Protein AF-A0A4Y8CBY4-F1 (afdb_monomer_lite)

Radius of gyration: 16.29 Å; chains: 1; bounding box: 36×17×50 Å

Foldseek 3Di:
DLVVLLVVLVVLLVVLVVLLVVLVVCVVVVVVVSNVVSVVSNVVSVVVNVVSVVVSVVVLVVVCVVDPPHSPVVDDPVSVVSVVVSVVSVVVSVVSD

Secondary structure (DSSP, 8-state):
-HHHHHHHHHHHHHHHHHHHHHHHHHHHTT-GGGHHHHHHHHHHHHHHHHHHHHHHHHHHHHHHHH-SS-HHHHS-HHHHHHHHHHHHHHHHHHHH-

pLDDT: mean 72.45, std 8.13, range [43.16, 83.88]

Sequence (97 aa):
MLKQRLDEVNAILAKLIALTEEDIENIKVAKHESVTPSVEEKNKLIAKFITAKKQLDVALVELNNSSTKGLSELLDDEDKQKLDLLKKNLQNLHSKN

Structure (mmCIF, N/CA/C/O backbone):
data_AF-A0A4Y8CBY4-F1
#
_entry.id   AF-A0A4Y8CBY4-F1
#
loop_
_atom_site.group_PDB
_atom_site.id
_atom_site.type_symbol
_atom_site.label_atom_id
_atom_site.label_alt_id
_atom_site.label_comp_id
_atom_site.label_asym_id
_atom_site.label_entity_id
_atom_site.label_seq_id
_atom_site.pdbx_PDB_ins_code
_atom_site.Cartn_x
_atom_site.Cartn_y
_atom_site.Cartn_z
_atom_site.occupancy
_atom_site.B_iso_or_equiv
_atom_site.auth_seq_id
_atom_site.auth_comp_id
_atom_site.auth_asym_id
_atom_site.auth_atom_id
_atom_site.pdbx_PDB_model_num
ATOM 1 N N . MET A 1 1 ? 12.015 -7.990 -10.795 1.00 59.56 1 MET A N 1
ATOM 2 C CA . MET A 1 1 ? 12.270 -6.873 -9.851 1.00 59.56 1 MET A CA 1
ATOM 3 C C . MET A 1 1 ? 11.098 -5.897 -9.763 1.00 59.56 1 MET A C 1
ATOM 5 O O . MET A 1 1 ? 10.728 -5.545 -8.653 1.00 59.56 1 MET A O 1
ATOM 9 N N . LEU A 1 2 ? 10.465 -5.508 -10.879 1.00 65.00 2 LEU A N 1
ATOM 10 C CA . LEU A 1 2 ? 9.274 -4.644 -10.863 1.00 65.00 2 LEU A CA 1
ATOM 11 C C . LEU A 1 2 ? 8.063 -5.301 -10.168 1.00 65.00 2 LEU A C 1
ATOM 13 O O . LEU A 1 2 ? 7.512 -4.723 -9.235 1.00 65.00 2 LEU A O 1
ATOM 17 N N . LYS A 1 3 ? 7.753 -6.559 -10.521 1.00 67.00 3 LYS A N 1
ATOM 18 C CA . LYS A 1 3 ? 6.680 -7.344 -9.883 1.00 67.00 3 LYS A CA 1
ATOM 19 C C . LYS A 1 3 ? 6.793 -7.425 -8.363 1.00 67.00 3 LYS A C 1
ATOM 21 O O . LYS A 1 3 ? 5.788 -7.249 -7.692 1.00 67.00 3 LYS A O 1
ATOM 26 N N . GLN A 1 4 ? 7.993 -7.652 -7.818 1.00 71.88 4 GLN A N 1
ATOM 27 C CA . GLN A 1 4 ? 8.210 -7.680 -6.364 1.00 71.88 4 GLN A CA 1
ATOM 28 C C . GLN A 1 4 ? 7.935 -6.322 -5.723 1.00 71.88 4 GLN A C 1
ATOM 30 O O . GLN A 1 4 ? 7.280 -6.274 -4.691 1.00 71.88 4 GLN A O 1
ATOM 35 N N . ARG A 1 5 ? 8.375 -5.223 -6.351 1.00 72.19 5 ARG A N 1
ATOM 36 C CA . ARG A 1 5 ? 8.071 -3.872 -5.864 1.00 72.19 5 ARG A CA 1
ATOM 37 C C . ARG A 1 5 ? 6.564 -3.633 -5.850 1.00 72.19 5 ARG A 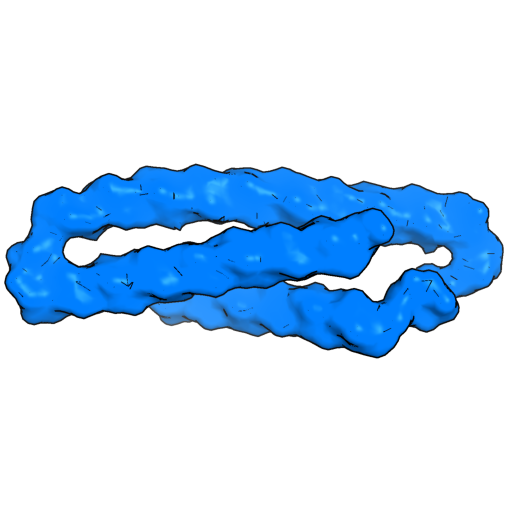C 1
ATOM 39 O O . ARG A 1 5 ? 6.043 -3.194 -4.839 1.00 72.19 5 ARG A O 1
ATOM 46 N N . LEU A 1 6 ? 5.864 -3.966 -6.934 1.00 72.50 6 LEU A N 1
ATOM 47 C CA . LEU A 1 6 ? 4.404 -3.855 -7.037 1.00 72.50 6 LEU A CA 1
ATOM 48 C C . LEU A 1 6 ? 3.658 -4.721 -6.018 1.00 72.50 6 LEU A C 1
ATOM 50 O O . LEU A 1 6 ? 2.637 -4.286 -5.487 1.00 72.50 6 LEU A O 1
ATOM 54 N N . ASP A 1 7 ? 4.161 -5.922 -5.740 1.00 78.50 7 ASP A N 1
ATOM 55 C CA . ASP A 1 7 ? 3.635 -6.792 -4.686 1.00 78.50 7 ASP A CA 1
ATOM 56 C C . ASP A 1 7 ? 3.799 -6.147 -3.310 1.00 78.50 7 ASP A C 1
ATOM 58 O O . ASP A 1 7 ? 2.847 -6.052 -2.541 1.00 78.50 7 ASP A O 1
ATOM 62 N N . GLU A 1 8 ? 4.985 -5.604 -3.041 1.00 81.06 8 GLU A N 1
ATOM 63 C CA . GLU A 1 8 ? 5.305 -4.930 -1.788 1.00 81.06 8 GLU A CA 1
ATOM 64 C C . GLU A 1 8 ? 4.424 -3.692 -1.584 1.00 81.06 8 GLU A C 1
ATOM 66 O O . GLU A 1 8 ? 3.865 -3.490 -0.504 1.00 81.06 8 GLU A O 1
ATOM 71 N N . VAL A 1 9 ? 4.222 -2.891 -2.636 1.00 78.31 9 VAL A N 1
ATOM 72 C CA . VAL A 1 9 ? 3.383 -1.696 -2.545 1.00 78.31 9 VAL A CA 1
ATOM 73 C C . VAL A 1 9 ? 1.901 -2.065 -2.346 1.00 78.31 9 VAL A C 1
ATOM 75 O O . VAL A 1 9 ? 1.214 -1.430 -1.540 1.00 78.31 9 VAL A O 1
ATOM 78 N N . ASN A 1 10 ? 1.407 -3.119 -3.006 1.00 79.06 10 ASN A N 1
ATOM 79 C CA . ASN A 1 10 ? 0.051 -3.626 -2.773 1.00 79.06 10 ASN A CA 1
ATOM 80 C C . ASN A 1 10 ? -0.119 -4.201 -1.362 1.00 79.06 10 ASN A C 1
ATOM 82 O O . ASN A 1 10 ? -1.133 -3.931 -0.720 1.00 79.06 10 ASN A O 1
ATOM 86 N N . ALA A 1 11 ? 0.875 -4.920 -0.840 1.00 83.88 11 ALA A N 1
ATOM 87 C CA . ALA A 1 11 ? 0.854 -5.438 0.525 1.00 83.88 11 ALA A CA 1
ATOM 88 C C . ALA A 1 11 ? 0.817 -4.307 1.568 1.00 83.88 11 ALA A C 1
ATOM 90 O O . ALA A 1 11 ? 0.097 -4.401 2.563 1.00 83.88 11 ALA A O 1
ATOM 91 N N . ILE A 1 12 ? 1.555 -3.215 1.334 1.00 82.31 12 ILE A N 1
ATOM 92 C CA . ILE A 1 12 ? 1.521 -2.024 2.193 1.00 82.31 12 ILE A CA 1
ATOM 93 C C . ILE A 1 12 ? 0.127 -1.384 2.177 1.00 82.31 12 ILE A C 1
ATOM 95 O O . ILE A 1 12 ? -0.404 -1.076 3.243 1.00 82.31 12 ILE A O 1
ATOM 99 N N . LEU A 1 13 ? -0.484 -1.218 1.000 1.00 77.88 13 LEU A N 1
ATOM 100 C CA . LEU A 1 13 ? -1.839 -0.668 0.880 1.00 77.88 13 LEU A CA 1
ATOM 101 C C . LEU A 1 13 ? -2.894 -1.555 1.535 1.00 77.88 13 LEU A C 1
ATOM 103 O O . LEU A 1 13 ? -3.755 -1.034 2.234 1.00 77.88 13 LEU A O 1
ATOM 107 N N . ALA A 1 14 ? -2.811 -2.874 1.358 1.00 81.62 14 ALA A N 1
ATOM 108 C CA . ALA A 1 14 ? -3.720 -3.815 2.002 1.00 81.62 14 ALA A CA 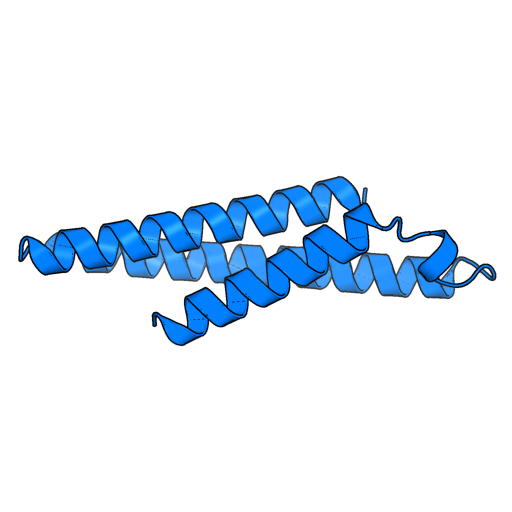1
ATOM 109 C C . ALA A 1 14 ? -3.662 -3.689 3.533 1.00 81.62 14 ALA A C 1
ATOM 111 O O . ALA A 1 14 ? -4.702 -3.621 4.182 1.00 81.62 14 ALA A O 1
ATOM 112 N N . LYS A 1 15 ? -2.457 -3.556 4.109 1.00 83.25 15 LYS A N 1
ATOM 113 C CA . LYS A 1 15 ? -2.292 -3.285 5.548 1.00 83.25 15 LYS A CA 1
ATOM 114 C C . LYS A 1 15 ? -2.890 -1.947 5.967 1.00 83.25 15 LYS A C 1
ATOM 116 O O . LYS A 1 15 ? -3.489 -1.854 7.030 1.00 83.25 15 LYS A O 1
ATOM 121 N N . LEU A 1 16 ? -2.730 -0.917 5.143 1.00 80.31 16 LEU A N 1
ATOM 122 C CA . LEU A 1 16 ? -3.259 0.419 5.410 1.00 80.31 16 LEU A CA 1
ATOM 123 C C . LEU A 1 16 ? -4.790 0.441 5.391 1.00 80.31 16 LEU A C 1
ATOM 125 O O . LEU A 1 16 ? -5.403 1.076 6.246 1.00 80.31 16 LEU A O 1
ATOM 129 N N . ILE A 1 17 ? -5.404 -0.280 4.452 1.00 79.19 17 ILE A N 1
ATOM 130 C CA . ILE A 1 17 ? -6.856 -0.465 4.379 1.00 79.19 17 ILE A CA 1
ATOM 131 C C . ILE A 1 17 ? -7.342 -1.246 5.598 1.00 79.19 17 ILE A C 1
ATOM 133 O O . ILE A 1 17 ? -8.247 -0.765 6.271 1.00 79.19 17 ILE A O 1
ATOM 137 N N . ALA A 1 18 ? -6.690 -2.361 5.941 1.00 82.94 18 ALA A N 1
ATOM 138 C CA . ALA A 1 18 ? -7.030 -3.151 7.123 1.00 82.94 18 ALA A CA 1
ATOM 139 C C . ALA A 1 18 ? -6.964 -2.311 8.409 1.00 82.94 18 ALA A C 1
ATOM 141 O O . ALA A 1 18 ? -7.925 -2.286 9.166 1.00 82.94 18 ALA A O 1
ATOM 142 N N . LEU A 1 19 ? -5.895 -1.527 8.601 1.00 79.69 19 LEU A N 1
ATOM 143 C CA . LEU A 1 19 ? -5.788 -0.576 9.715 1.00 79.69 19 LEU A CA 1
ATOM 144 C C . LEU A 1 19 ? -6.872 0.501 9.673 1.00 79.69 19 LEU A C 1
ATOM 146 O O . LEU A 1 19 ? -7.311 0.969 10.714 1.00 79.69 19 LEU A O 1
ATOM 150 N N . THR A 1 20 ? -7.298 0.935 8.485 1.00 76.69 20 THR A N 1
ATOM 151 C CA . THR A 1 20 ? -8.379 1.921 8.344 1.00 76.69 20 THR A CA 1
ATOM 152 C C . THR A 1 20 ? -9.730 1.338 8.719 1.00 76.69 20 THR A C 1
ATOM 154 O O . THR A 1 20 ? -10.498 2.004 9.404 1.00 76.69 20 THR A O 1
ATOM 157 N N . GLU A 1 21 ? -10.017 0.109 8.306 1.00 78.56 21 GLU A N 1
ATOM 158 C CA . GLU A 1 21 ? -11.230 -0.602 8.704 1.00 78.56 21 GLU A CA 1
ATOM 159 C C . GLU A 1 21 ? -11.232 -0.921 10.199 1.00 78.56 21 GLU A C 1
ATOM 161 O O . GLU A 1 21 ? -12.238 -0.683 10.861 1.00 78.56 21 GLU A O 1
ATOM 166 N N . GLU A 1 22 ? -10.097 -1.353 10.747 1.00 79.12 22 GLU A N 1
ATOM 167 C CA . GLU A 1 22 ? -9.943 -1.615 12.178 1.00 79.12 22 GLU A CA 1
ATOM 168 C C . GLU A 1 22 ? -10.091 -0.329 13.008 1.00 79.12 22 GLU A C 1
ATOM 170 O O . GLU A 1 22 ? -10.724 -0.340 14.061 1.00 79.12 22 GLU A O 1
ATOM 175 N N . ASP A 1 23 ? -9.594 0.811 12.514 1.00 74.94 23 ASP A N 1
ATOM 176 C CA . ASP A 1 23 ? -9.869 2.134 13.091 1.00 74.94 23 ASP A CA 1
ATOM 177 C C . ASP A 1 23 ? -11.367 2.446 13.109 1.00 74.94 23 ASP A C 1
ATOM 179 O O . ASP A 1 23 ? -11.910 2.823 14.144 1.00 74.94 23 ASP A O 1
ATOM 183 N N . ILE A 1 24 ? -12.055 2.273 11.974 1.00 78.38 24 ILE A N 1
ATOM 184 C CA . ILE A 1 24 ? -13.498 2.529 11.862 1.00 78.38 24 ILE A CA 1
ATOM 185 C C . ILE A 1 24 ? -14.273 1.645 12.845 1.00 78.38 24 ILE A C 1
ATOM 187 O O . ILE A 1 24 ? -15.232 2.104 13.471 1.00 78.38 24 ILE A O 1
ATOM 191 N N . GLU A 1 25 ? -13.862 0.389 13.000 1.00 79.25 25 GLU A N 1
ATOM 192 C CA . GLU A 1 25 ? -14.480 -0.552 13.925 1.00 79.25 25 GLU A CA 1
ATOM 193 C C . GLU A 1 25 ? -14.208 -0.174 15.387 1.00 79.25 25 GLU A C 1
ATOM 195 O O . GLU A 1 25 ? -15.147 -0.111 16.181 1.00 79.25 25 GLU A O 1
ATOM 200 N N . ASN A 1 26 ? -12.969 0.201 15.726 1.00 76.25 26 ASN A N 1
ATOM 201 C CA . ASN A 1 26 ? -12.596 0.713 17.048 1.00 76.25 26 ASN A CA 1
ATOM 202 C C . ASN A 1 26 ? -13.339 2.009 17.407 1.00 76.25 26 ASN A C 1
ATOM 204 O O . ASN A 1 26 ? -13.811 2.151 18.536 1.00 76.25 26 ASN A O 1
ATOM 208 N N . ILE A 1 27 ? -13.518 2.929 16.454 1.00 71.88 27 ILE A N 1
ATOM 209 C CA . ILE A 1 27 ? -14.336 4.138 16.630 1.00 71.88 27 ILE A CA 1
ATOM 210 C C . ILE A 1 27 ? -15.798 3.751 16.898 1.00 71.88 27 ILE A C 1
ATOM 212 O O . ILE A 1 27 ? -16.427 4.309 17.796 1.00 71.88 27 ILE A O 1
ATOM 216 N N . LYS A 1 28 ? -16.333 2.752 16.181 1.00 74.69 28 LYS A N 1
ATOM 217 C CA . LYS A 1 28 ? -17.688 2.216 16.405 1.00 74.69 28 LYS A CA 1
ATOM 218 C C . LYS A 1 28 ? -17.882 1.646 17.809 1.00 74.69 28 LYS A C 1
ATOM 220 O O . LYS A 1 28 ? -18.960 1.812 18.373 1.00 74.69 28 LYS A O 1
ATOM 225 N N . VAL A 1 29 ? -16.867 0.989 18.373 1.00 78.94 29 VAL A N 1
ATOM 226 C CA . VAL A 1 29 ? -16.905 0.457 19.748 1.00 78.94 29 VAL A CA 1
ATOM 227 C C . VAL A 1 29 ? -16.418 1.462 20.806 1.00 78.94 29 VAL A C 1
ATOM 229 O O . VAL A 1 29 ? -16.147 1.068 21.937 1.00 78.94 29 VAL A O 1
ATOM 232 N N . ALA A 1 30 ? -16.327 2.757 20.463 1.00 73.50 30 ALA A N 1
ATOM 233 C CA . ALA A 1 30 ? -15.876 3.848 21.337 1.00 73.50 30 ALA A CA 1
ATOM 234 C C . ALA A 1 30 ? -14.475 3.632 21.950 1.00 73.50 30 ALA A C 1
ATOM 236 O O . ALA A 1 30 ? -14.141 4.168 23.008 1.00 73.50 30 ALA A O 1
ATOM 237 N N . LYS A 1 31 ? -13.625 2.860 21.269 1.00 67.19 31 LYS A N 1
ATOM 238 C CA . LYS A 1 31 ? -12.279 2.485 21.707 1.00 67.19 31 LYS A CA 1
ATOM 239 C C . LYS A 1 31 ? -11.250 3.475 21.158 1.00 67.19 31 LYS A C 1
ATOM 241 O O . LYS A 1 31 ? -10.382 3.142 20.355 1.00 67.19 31 LYS A O 1
ATOM 246 N N . HIS A 1 32 ? -11.376 4.729 21.591 1.00 61.88 32 HIS A N 1
ATOM 247 C CA . HIS A 1 32 ? -10.556 5.847 21.107 1.00 61.88 32 HIS A CA 1
ATOM 248 C C . HIS A 1 32 ? -9.062 5.734 21.458 1.00 61.88 32 HIS A C 1
ATOM 250 O O . HIS A 1 32 ? -8.239 6.342 20.780 1.00 61.88 32 HIS A O 1
ATOM 256 N N . GLU A 1 33 ? -8.687 4.931 22.458 1.00 63.50 33 GLU A N 1
ATOM 257 C CA . GLU A 1 33 ? -7.279 4.706 22.829 1.00 63.50 33 GLU A CA 1
ATOM 258 C C . GLU A 1 33 ? -6.476 3.954 21.752 1.00 63.50 33 GLU A C 1
ATOM 260 O O . GLU A 1 33 ? -5.256 4.091 21.686 1.00 63.50 33 GLU A O 1
ATOM 265 N N . SER A 1 34 ? -7.138 3.186 20.879 1.00 63.78 34 SER A N 1
ATOM 266 C CA . SER A 1 34 ? -6.478 2.395 19.827 1.00 63.78 34 SER A CA 1
ATOM 267 C C . SER A 1 34 ? -6.312 3.145 18.500 1.00 63.78 34 SER A C 1
ATOM 269 O O . SER A 1 34 ? -5.557 2.704 17.638 1.00 63.78 34 SER A O 1
ATOM 271 N N . VAL A 1 35 ? -6.960 4.302 18.347 1.00 64.12 35 VAL A N 1
ATOM 272 C CA . VAL A 1 35 ? -6.902 5.129 17.128 1.00 64.12 35 VAL A CA 1
ATOM 273 C C . VAL A 1 35 ? -5.521 5.776 16.973 1.00 64.12 35 VAL A C 1
ATOM 275 O O . VAL A 1 35 ? -4.939 5.788 15.892 1.00 64.12 35 VAL A O 1
ATOM 278 N N . THR A 1 36 ? -4.943 6.271 18.068 1.00 65.94 36 THR A N 1
ATOM 279 C CA . THR A 1 36 ? -3.645 6.966 18.077 1.00 65.94 36 THR A CA 1
ATOM 280 C C . THR A 1 36 ? -2.482 6.111 17.541 1.00 65.94 36 THR A C 1
ATOM 282 O O . THR A 1 36 ? -1.803 6.571 16.618 1.00 65.94 36 THR A O 1
ATOM 285 N N . PRO A 1 37 ? -2.249 4.870 18.026 1.00 70.38 37 PRO A N 1
ATOM 286 C CA . PRO A 1 37 ? -1.207 4.009 17.462 1.00 70.38 37 PRO A CA 1
ATOM 287 C C . PRO A 1 37 ? -1.500 3.600 16.011 1.00 70.38 37 PRO A C 1
ATOM 289 O O . PRO A 1 37 ? -0.571 3.541 15.204 1.00 70.38 37 PRO A O 1
ATOM 292 N N . SER A 1 38 ? -2.770 3.407 15.632 1.00 70.56 38 SER A N 1
ATOM 293 C CA . SER A 1 38 ? -3.138 3.126 14.236 1.00 70.56 38 SER A CA 1
ATOM 294 C C . SER A 1 38 ? -2.787 4.268 13.285 1.00 70.56 38 SER A C 1
ATOM 296 O O . SER A 1 38 ? -2.353 4.019 12.160 1.00 70.56 38 SER A O 1
ATOM 298 N N . VAL A 1 39 ? -2.920 5.526 13.715 1.00 72.56 39 VAL A N 1
ATOM 299 C CA . VAL A 1 39 ? -2.540 6.694 12.902 1.00 72.56 39 VAL A CA 1
ATOM 300 C C . VAL A 1 39 ? -1.024 6.765 12.694 1.00 72.56 39 VAL A C 1
ATOM 302 O O . VAL A 1 39 ? -0.576 7.015 11.571 1.00 72.56 39 VAL A O 1
ATOM 305 N N . GLU A 1 40 ? -0.220 6.499 13.728 1.00 78.69 40 GLU A N 1
ATOM 306 C CA . GLU A 1 40 ? 1.241 6.400 13.585 1.00 78.69 40 GLU A CA 1
ATOM 307 C C . GLU A 1 40 ? 1.641 5.279 12.620 1.00 78.69 40 GLU A C 1
ATOM 309 O O . GLU A 1 40 ? 2.466 5.480 11.720 1.00 78.69 40 GLU A O 1
ATOM 314 N N . GLU A 1 41 ? 1.019 4.109 12.759 1.00 79.38 41 GLU A N 1
ATOM 315 C CA . GLU A 1 41 ? 1.305 2.945 11.926 1.00 79.38 41 GLU A CA 1
ATOM 316 C C . GLU A 1 41 ? 0.896 3.184 10.464 1.00 79.38 41 GLU A C 1
ATOM 318 O O . GLU A 1 41 ? 1.660 2.879 9.539 1.00 79.38 41 GLU A O 1
ATOM 323 N N . LYS A 1 42 ? -0.253 3.840 10.243 1.00 78.44 42 LYS A N 1
ATOM 324 C CA . LYS A 1 42 ? -0.688 4.330 8.928 1.00 78.44 42 LYS A CA 1
ATOM 325 C C . LYS A 1 42 ? 0.330 5.281 8.328 1.00 78.44 42 LYS A C 1
ATOM 327 O O . LYS A 1 42 ? 0.757 5.049 7.202 1.00 78.44 42 LYS A O 1
ATOM 332 N N . ASN A 1 43 ? 0.768 6.309 9.052 1.00 78.19 43 ASN A N 1
ATOM 333 C CA . ASN A 1 43 ? 1.751 7.264 8.532 1.00 78.19 43 ASN A CA 1
ATOM 334 C C . ASN A 1 43 ? 3.071 6.580 8.152 1.00 78.19 43 ASN A C 1
ATOM 336 O O . ASN A 1 43 ? 3.669 6.884 7.117 1.00 78.19 43 ASN A O 1
ATOM 340 N N . LYS A 1 44 ? 3.503 5.592 8.940 1.00 82.81 44 LYS A N 1
ATOM 341 C CA . LYS A 1 44 ? 4.697 4.790 8.652 1.00 82.81 44 LYS A CA 1
ATOM 342 C C . LYS A 1 44 ? 4.521 3.923 7.404 1.00 82.81 44 LYS A C 1
ATOM 344 O O . LYS A 1 44 ? 5.443 3.821 6.591 1.00 82.81 44 LYS A O 1
ATOM 349 N N . LEU A 1 45 ? 3.344 3.323 7.221 1.00 81.50 45 LEU A N 1
ATOM 350 C CA . LEU A 1 45 ? 2.990 2.590 6.005 1.00 81.50 45 LEU A CA 1
ATOM 351 C C . LEU A 1 45 ? 2.893 3.523 4.793 1.00 81.50 45 LEU A C 1
ATOM 353 O O . LEU A 1 45 ? 3.408 3.160 3.742 1.00 81.50 45 LEU A O 1
ATOM 357 N N . ILE A 1 46 ? 2.346 4.736 4.933 1.00 79.06 46 ILE A N 1
ATOM 358 C CA . ILE A 1 46 ? 2.319 5.755 3.870 1.00 79.06 46 ILE A CA 1
ATOM 359 C C . ILE A 1 46 ? 3.751 6.136 3.473 1.00 79.06 46 ILE A C 1
ATOM 361 O O . ILE A 1 46 ? 4.077 6.174 2.289 1.00 79.06 46 ILE A O 1
ATOM 365 N N . ALA A 1 47 ? 4.649 6.353 4.434 1.00 80.81 47 ALA A N 1
ATOM 366 C CA . ALA A 1 47 ? 6.049 6.664 4.143 1.00 80.81 47 ALA A CA 1
ATOM 367 C C . ALA A 1 47 ? 6.771 5.507 3.421 1.00 80.81 47 ALA A C 1
ATOM 369 O O . ALA A 1 47 ? 7.503 5.730 2.446 1.00 80.81 47 ALA A O 1
ATOM 370 N N . LYS A 1 48 ? 6.527 4.256 3.845 1.00 81.19 48 LYS A N 1
ATOM 371 C CA . LYS A 1 48 ? 7.033 3.059 3.147 1.00 81.19 48 LYS A CA 1
ATOM 372 C C . LYS A 1 48 ? 6.457 2.945 1.740 1.00 81.19 48 LYS A C 1
ATOM 374 O O . LYS A 1 48 ? 7.204 2.698 0.799 1.00 81.19 48 LYS A O 1
ATOM 379 N N . PHE A 1 49 ? 5.161 3.193 1.593 1.00 80.06 49 PHE A N 1
ATOM 380 C CA . PHE A 1 49 ? 4.463 3.212 0.317 1.00 80.06 49 PHE A CA 1
ATOM 381 C C . PHE A 1 49 ? 5.078 4.240 -0.637 1.00 80.06 49 PHE A C 1
ATOM 383 O O . PHE A 1 49 ? 5.400 3.900 -1.771 1.00 80.06 49 PHE A O 1
ATOM 390 N N . ILE A 1 50 ? 5.290 5.480 -0.183 1.00 77.75 50 ILE A N 1
ATOM 391 C CA . ILE A 1 50 ? 5.876 6.547 -1.004 1.00 77.75 50 ILE A CA 1
ATOM 392 C C . ILE A 1 50 ? 7.279 6.154 -1.453 1.00 77.75 50 ILE A C 1
ATOM 394 O O . ILE A 1 50 ? 7.610 6.320 -2.624 1.00 77.75 50 ILE A O 1
ATOM 398 N N . THR A 1 51 ? 8.086 5.590 -0.554 1.00 81.88 51 THR A N 1
ATOM 399 C CA . THR A 1 51 ? 9.423 5.082 -0.891 1.00 81.88 51 THR A CA 1
ATOM 400 C C . THR A 1 51 ? 9.353 3.990 -1.956 1.00 81.88 51 THR A C 1
ATOM 402 O O . THR A 1 51 ? 10.035 4.083 -2.977 1.00 81.88 51 THR A O 1
ATOM 405 N N . ALA A 1 52 ? 8.492 2.992 -1.757 1.00 79.69 52 ALA A N 1
ATOM 406 C CA . ALA A 1 52 ? 8.339 1.867 -2.669 1.00 79.69 52 ALA A CA 1
ATOM 407 C C . ALA A 1 52 ? 7.804 2.312 -4.042 1.00 79.69 52 ALA A C 1
ATOM 409 O O . ALA A 1 52 ? 8.340 1.905 -5.073 1.00 79.69 52 ALA A O 1
ATOM 410 N N . LYS A 1 53 ? 6.829 3.234 -4.068 1.00 78.06 53 LYS A N 1
ATOM 411 C CA . LYS A 1 53 ? 6.334 3.887 -5.287 1.00 78.06 53 LYS A CA 1
ATOM 412 C C . LYS A 1 53 ? 7.452 4.646 -5.989 1.00 78.06 53 LYS A C 1
ATOM 414 O O . LYS A 1 53 ? 7.622 4.502 -7.189 1.00 78.06 53 LYS A O 1
ATOM 419 N N . LYS A 1 54 ? 8.232 5.443 -5.259 1.00 80.25 54 LYS A N 1
ATOM 420 C CA . LYS A 1 54 ? 9.314 6.243 -5.842 1.00 80.25 54 LYS A CA 1
ATOM 421 C C . LYS A 1 54 ? 10.391 5.350 -6.451 1.00 80.25 54 LYS A C 1
ATOM 423 O O . LYS A 1 54 ? 10.873 5.643 -7.535 1.00 80.25 54 LYS A O 1
ATOM 428 N N . GLN A 1 55 ? 10.723 4.234 -5.805 1.00 79.81 55 GLN A N 1
ATOM 429 C CA . GLN A 1 55 ? 11.638 3.251 -6.379 1.00 79.81 55 GLN A CA 1
ATOM 430 C C . GLN A 1 55 ? 11.040 2.506 -7.582 1.00 79.81 55 GLN A C 1
ATOM 432 O O . GLN A 1 55 ? 11.783 2.138 -8.487 1.00 79.81 55 GLN A O 1
ATOM 437 N N . LEU A 1 56 ? 9.724 2.277 -7.604 1.00 76.00 56 LEU A N 1
ATOM 438 C CA . LEU A 1 56 ? 9.021 1.728 -8.763 1.00 76.00 56 LEU A CA 1
ATOM 439 C C . LEU A 1 56 ? 9.060 2.704 -9.948 1.00 76.00 56 LEU A C 1
ATOM 441 O O . LEU A 1 56 ? 9.398 2.292 -11.050 1.00 76.00 56 LEU A O 1
ATOM 445 N N . ASP A 1 57 ? 8.779 3.987 -9.709 1.00 75.94 57 ASP A N 1
ATOM 446 C CA . ASP A 1 57 ? 8.889 5.075 -10.690 1.00 75.94 57 ASP A CA 1
ATOM 447 C C . ASP A 1 57 ? 10.321 5.194 -11.233 1.00 75.94 57 ASP A C 1
ATOM 449 O O . ASP A 1 57 ? 10.516 5.258 -12.440 1.00 75.94 57 ASP A O 1
ATOM 453 N N . VAL A 1 58 ? 11.336 5.165 -10.362 1.00 81.31 58 VAL A N 1
ATOM 454 C CA . VAL A 1 58 ? 12.747 5.196 -10.784 1.00 81.31 58 VAL A CA 1
ATOM 455 C C . VAL A 1 58 ? 13.085 3.972 -11.628 1.00 81.31 58 VAL A C 1
ATOM 457 O O . VAL A 1 58 ? 13.631 4.132 -12.713 1.00 81.31 58 VAL A O 1
ATOM 460 N N . ALA A 1 59 ? 12.688 2.772 -11.193 1.00 76.12 59 ALA A N 1
ATOM 461 C CA . ALA A 1 59 ? 12.892 1.557 -11.972 1.00 76.12 59 ALA A CA 1
ATOM 462 C C . ALA A 1 59 ? 12.193 1.637 -13.338 1.00 76.12 59 ALA A C 1
ATOM 464 O O . ALA A 1 59 ? 12.774 1.222 -14.329 1.00 76.12 59 ALA A O 1
ATOM 465 N N . LEU A 1 60 ? 10.987 2.207 -13.413 1.00 72.06 60 LEU A N 1
ATOM 466 C CA . LEU A 1 60 ? 10.272 2.449 -14.670 1.00 72.06 60 LEU A CA 1
ATOM 467 C C . LEU A 1 60 ? 11.013 3.429 -15.579 1.00 72.06 60 LEU A C 1
ATOM 469 O O . LEU A 1 60 ? 11.158 3.169 -16.770 1.00 72.06 60 LEU A O 1
ATOM 473 N N . VAL A 1 61 ? 11.503 4.539 -15.029 1.00 77.38 61 VAL A N 1
ATOM 474 C CA . VAL A 1 61 ? 12.243 5.564 -15.775 1.00 77.38 61 VAL A CA 1
ATOM 475 C C . VAL A 1 61 ? 13.595 5.037 -16.259 1.00 77.38 61 VAL A C 1
ATOM 477 O O . VAL A 1 61 ? 13.962 5.286 -17.406 1.00 77.38 61 VAL A O 1
ATOM 480 N N . GLU A 1 62 ? 14.328 4.295 -15.429 1.00 77.69 62 GLU A N 1
ATOM 481 C CA . GLU A 1 62 ? 15.593 3.651 -15.809 1.00 77.69 62 GLU A CA 1
ATOM 482 C C . GLU A 1 62 ? 15.382 2.624 -16.916 1.00 77.69 62 GLU A C 1
ATOM 484 O O . GLU A 1 62 ? 16.153 2.561 -17.870 1.00 77.69 62 GLU A O 1
ATOM 489 N N . LEU A 1 63 ? 14.312 1.846 -16.818 1.00 72.00 63 LEU A N 1
ATOM 490 C CA . LEU A 1 63 ? 13.979 0.777 -17.750 1.00 72.00 63 LEU A CA 1
ATOM 491 C C . LEU A 1 63 ? 13.465 1.338 -19.086 1.00 72.00 63 LEU A C 1
ATOM 493 O O . LEU A 1 63 ? 13.830 0.818 -20.138 1.00 72.00 63 LEU A O 1
ATOM 497 N N . ASN A 1 64 ? 12.757 2.473 -19.052 1.00 69.38 64 ASN A N 1
ATOM 498 C CA . ASN A 1 64 ? 12.414 3.273 -20.231 1.00 69.38 64 ASN A CA 1
ATOM 499 C C . ASN A 1 64 ? 13.639 3.925 -20.898 1.00 69.38 64 ASN A C 1
ATOM 501 O O . ASN A 1 64 ? 13.666 4.063 -22.113 1.00 69.38 64 ASN A O 1
ATOM 505 N N . ASN A 1 65 ? 14.642 4.348 -20.120 1.00 71.62 65 ASN A N 1
ATOM 506 C CA . ASN A 1 65 ? 15.871 4.940 -20.663 1.00 71.62 65 ASN A CA 1
ATOM 507 C C . ASN A 1 65 ? 16.860 3.886 -21.181 1.00 71.62 65 ASN A C 1
ATOM 509 O O . ASN A 1 65 ? 17.600 4.152 -22.122 1.00 71.62 65 ASN A O 1
ATOM 513 N N . SER A 1 66 ? 16.888 2.700 -20.569 1.00 66.75 66 SER A N 1
ATOM 514 C CA . SER A 1 66 ? 17.847 1.637 -20.897 1.00 66.75 66 SER A CA 1
ATOM 515 C C . SER A 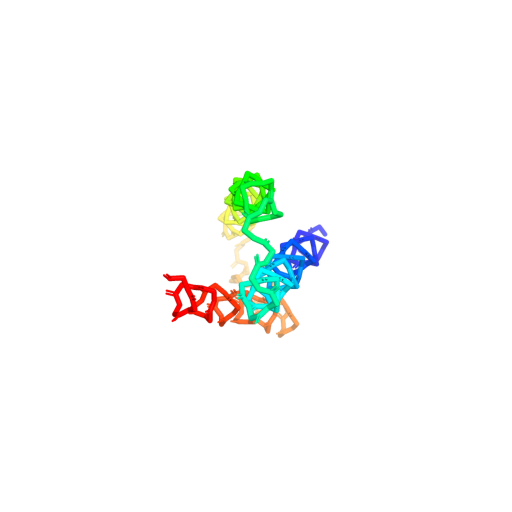1 66 ? 17.402 0.759 -22.067 1.00 66.75 66 SER A C 1
ATOM 517 O O . SER A 1 66 ? 18.231 0.070 -22.655 1.00 66.75 66 SER A O 1
ATOM 519 N N . SER A 1 67 ? 16.110 0.760 -22.412 1.00 53.31 67 SER A N 1
ATOM 520 C CA . SER A 1 67 ? 15.562 -0.063 -23.494 1.00 53.31 67 SER A CA 1
ATOM 521 C C . SER A 1 67 ? 15.007 0.803 -24.622 1.00 53.31 67 SER A C 1
ATOM 523 O O . SER A 1 67 ? 14.104 1.605 -24.423 1.00 53.31 67 SER A O 1
ATOM 525 N N . THR A 1 68 ? 15.498 0.588 -25.845 1.00 56.59 68 THR A N 1
ATOM 526 C CA . THR A 1 68 ? 14.918 1.129 -27.091 1.00 56.59 68 THR A CA 1
ATOM 527 C C . THR A 1 68 ? 13.581 0.479 -27.464 1.00 56.59 68 THR A C 1
ATOM 529 O O . THR A 1 68 ? 12.872 0.985 -28.333 1.00 56.59 68 THR A O 1
ATOM 532 N N . LYS A 1 69 ? 13.216 -0.630 -26.806 1.00 56.47 69 LYS A N 1
ATOM 533 C CA . LYS A 1 69 ? 11.879 -1.228 -26.850 1.00 56.47 69 LYS A CA 1
ATOM 534 C C . LYS A 1 69 ? 10.994 -0.543 -25.813 1.00 56.47 69 LYS A C 1
ATOM 536 O O . LYS A 1 69 ? 11.347 -0.496 -24.638 1.00 56.47 69 LYS A O 1
ATOM 541 N N . GLY A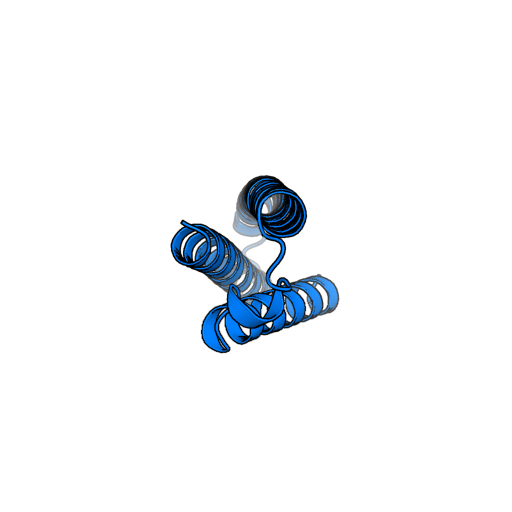 1 70 ? 9.880 0.029 -26.267 1.00 54.03 70 GLY A N 1
ATOM 542 C CA . GLY A 1 70 ? 9.027 0.888 -25.450 1.00 54.03 70 GLY A CA 1
ATOM 543 C C . GLY A 1 70 ? 8.555 0.211 -24.165 1.00 54.03 70 GLY A C 1
ATOM 544 O O . GLY A 1 70 ? 8.294 -0.986 -24.139 1.00 54.03 70 GLY A O 1
ATOM 545 N N . LEU A 1 71 ? 8.381 1.007 -23.111 1.00 55.81 71 LEU A N 1
ATOM 546 C CA . LEU A 1 71 ? 7.986 0.583 -21.763 1.00 55.81 71 LEU A CA 1
ATOM 547 C C . LEU A 1 71 ? 6.802 -0.407 -21.708 1.00 55.81 71 LEU A C 1
ATOM 549 O O . LEU A 1 71 ? 6.721 -1.201 -20.780 1.00 55.81 71 LEU A O 1
ATOM 553 N N . SER A 1 72 ? 5.897 -0.388 -22.697 1.00 55.81 72 SER A N 1
ATOM 554 C CA . SER A 1 72 ? 4.776 -1.341 -22.809 1.00 55.81 72 SER A CA 1
ATOM 555 C C . SER A 1 72 ? 5.155 -2.756 -23.261 1.00 55.81 72 SER A C 1
ATOM 557 O O . SER A 1 72 ? 4.339 -3.643 -23.073 1.00 55.81 72 SER A O 1
ATOM 559 N N . GLU A 1 73 ? 6.336 -2.988 -23.841 1.00 59.50 73 GLU A N 1
ATOM 560 C CA . GLU A 1 73 ? 6.845 -4.350 -24.095 1.00 59.50 73 GLU A CA 1
ATOM 561 C C . GLU A 1 73 ? 7.522 -4.960 -22.857 1.00 59.50 73 GLU A C 1
ATOM 563 O O . GLU A 1 73 ? 7.782 -6.158 -22.823 1.00 59.50 73 GLU A O 1
ATOM 568 N N . LEU A 1 74 ? 7.840 -4.136 -21.855 1.00 62.19 74 LEU A N 1
ATOM 569 C CA . LEU A 1 74 ? 8.591 -4.536 -20.661 1.00 62.19 74 LEU A CA 1
ATOM 570 C C . LEU A 1 74 ? 7.732 -4.522 -19.387 1.00 62.19 74 LEU A C 1
ATOM 572 O O . LEU A 1 74 ? 8.058 -5.191 -18.409 1.00 62.19 74 LEU A O 1
ATOM 576 N N . LEU A 1 75 ? 6.638 -3.761 -19.411 1.0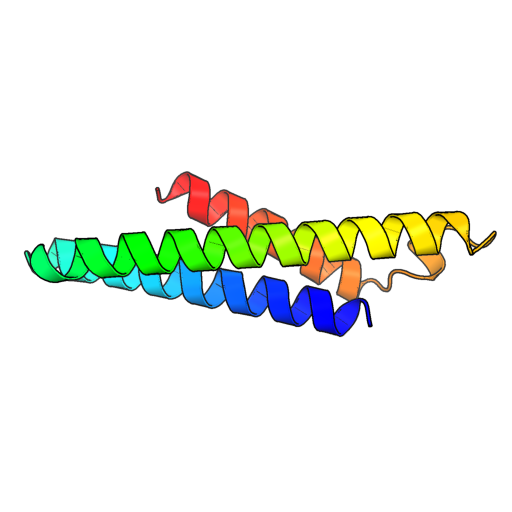0 63.34 75 LEU A N 1
ATOM 577 C CA . LEU A 1 75 ? 5.514 -3.874 -18.492 1.00 63.34 75 LEU A CA 1
ATOM 578 C C . LEU A 1 75 ? 4.520 -4.892 -19.042 1.00 63.34 75 LEU A C 1
ATOM 580 O O . LEU A 1 75 ? 3.808 -4.591 -20.001 1.00 63.34 75 LEU A O 1
ATOM 584 N N . ASP A 1 76 ? 4.417 -6.044 -18.390 1.00 68.25 76 ASP A N 1
ATOM 585 C CA . ASP A 1 76 ? 3.315 -6.965 -18.640 1.00 68.25 76 ASP A CA 1
ATOM 586 C C . ASP A 1 76 ? 1.979 -6.359 -18.171 1.00 68.25 76 ASP A C 1
ATOM 588 O O . ASP A 1 76 ? 1.927 -5.473 -17.307 1.00 68.25 76 ASP A O 1
ATOM 592 N N . ASP A 1 77 ? 0.869 -6.881 -18.699 1.00 69.69 77 ASP A N 1
ATOM 593 C CA . ASP A 1 77 ? -0.490 -6.528 -18.262 1.00 69.69 77 ASP A CA 1
ATOM 594 C C . ASP A 1 77 ? -0.674 -6.660 -16.740 1.00 69.69 77 ASP A C 1
ATOM 596 O O . ASP A 1 77 ? -1.366 -5.851 -16.121 1.00 69.69 77 ASP A O 1
ATOM 600 N N . GLU A 1 78 ? 0.015 -7.615 -16.106 1.00 68.94 78 GLU A N 1
ATOM 601 C CA . GLU A 1 78 ? 0.030 -7.762 -14.647 1.00 68.94 78 GLU A CA 1
ATOM 602 C C . GLU A 1 78 ? 0.626 -6.551 -13.920 1.00 68.94 78 GLU A C 1
ATOM 604 O O . GLU A 1 78 ? 0.110 -6.139 -12.878 1.00 68.94 78 GLU A O 1
ATOM 609 N N . ASP A 1 79 ? 1.709 -5.969 -14.439 1.00 71.44 79 ASP A N 1
ATOM 610 C CA . ASP A 1 79 ? 2.341 -4.817 -13.801 1.00 71.44 79 ASP A CA 1
ATOM 611 C C . ASP A 1 79 ? 1.442 -3.583 -13.926 1.00 71.44 79 ASP A C 1
ATOM 613 O O . ASP A 1 79 ? 1.259 -2.859 -12.945 1.00 71.44 79 ASP A O 1
ATOM 617 N N . LYS A 1 80 ? 0.794 -3.395 -15.087 1.00 71.44 80 LYS A N 1
ATOM 618 C CA . LYS A 1 80 ? -0.237 -2.360 -15.280 1.00 71.44 80 LYS A CA 1
ATOM 619 C C . LYS A 1 80 ? -1.424 -2.564 -14.343 1.00 71.44 80 LYS A C 1
ATOM 621 O O . LYS A 1 80 ? -1.834 -1.609 -13.687 1.00 71.44 80 LYS A O 1
ATOM 626 N N . GLN A 1 81 ? -1.936 -3.790 -14.220 1.00 76.06 81 GLN A N 1
ATOM 627 C CA . GLN A 1 81 ? -3.029 -4.108 -13.300 1.00 76.06 81 GLN A CA 1
ATOM 628 C C . GLN A 1 81 ? -2.667 -3.806 -11.847 1.00 76.06 81 GLN A C 1
ATOM 630 O O . GLN A 1 81 ? -3.457 -3.182 -11.141 1.00 76.06 81 GLN A O 1
ATOM 635 N N . LYS A 1 82 ? -1.474 -4.202 -11.392 1.00 73.12 82 LYS A N 1
ATOM 636 C CA . LYS A 1 82 ? -1.034 -3.930 -10.019 1.00 73.12 82 LYS A CA 1
ATOM 637 C C . LYS A 1 82 ? -0.860 -2.436 -9.758 1.00 73.12 82 LYS A C 1
ATOM 639 O O . LYS A 1 82 ? -1.150 -2.003 -8.646 1.00 73.12 82 LYS A O 1
ATOM 644 N N . LEU A 1 83 ? -0.425 -1.656 -10.751 1.00 69.62 83 LEU A N 1
ATOM 645 C CA . LEU A 1 83 ? -0.281 -0.198 -10.656 1.00 69.62 83 LEU A CA 1
ATOM 646 C C . LEU A 1 83 ? -1.642 0.507 -10.627 1.00 69.62 83 LEU A C 1
ATOM 648 O O . LEU A 1 83 ? -1.836 1.464 -9.877 1.00 69.62 83 LEU A O 1
ATOM 652 N N . ASP A 1 84 ? -2.596 0.017 -11.414 1.00 76.31 84 ASP A N 1
ATOM 653 C CA . ASP A 1 84 ? -3.964 0.528 -11.420 1.00 76.31 84 ASP A CA 1
ATOM 654 C C . ASP A 1 84 ? -4.672 0.205 -10.096 1.00 76.31 84 ASP A C 1
ATOM 656 O O . ASP A 1 84 ? -5.249 1.092 -9.465 1.00 76.31 84 ASP A O 1
ATOM 660 N N . LEU A 1 85 ? -4.510 -1.027 -9.593 1.00 75.44 85 LEU A N 1
ATOM 661 C CA . LEU A 1 85 ? -4.986 -1.457 -8.276 1.00 75.44 85 LEU A CA 1
ATOM 662 C C . LEU A 1 85 ? -4.391 -0.593 -7.160 1.00 75.44 85 LEU A C 1
ATOM 664 O O . LEU A 1 85 ? -5.112 -0.156 -6.263 1.00 75.44 85 LEU A O 1
ATOM 668 N N . LEU A 1 86 ? -3.099 -0.275 -7.261 1.00 71.75 86 LEU A N 1
ATOM 669 C CA . LEU A 1 86 ? -2.406 0.636 -6.358 1.00 71.75 86 LEU A CA 1
ATOM 670 C C . LEU A 1 86 ? -3.086 2.002 -6.292 1.00 71.75 86 LEU A C 1
ATOM 672 O O . LEU A 1 86 ? -3.373 2.527 -5.217 1.00 71.75 86 LEU A O 1
ATOM 676 N N . LYS A 1 87 ? -3.338 2.579 -7.469 1.00 72.75 87 LYS A N 1
ATOM 677 C CA . LYS A 1 87 ? -3.944 3.897 -7.629 1.00 72.75 87 LYS A CA 1
ATOM 678 C C . LYS A 1 87 ? -5.374 3.903 -7.091 1.00 72.75 87 LYS A C 1
ATOM 680 O O . LYS A 1 87 ? -5.766 4.851 -6.414 1.00 72.75 87 LYS A O 1
ATOM 685 N N . LYS A 1 88 ? -6.120 2.822 -7.330 1.00 76.25 88 LYS A N 1
ATOM 686 C CA . LYS A 1 88 ? -7.474 2.606 -6.809 1.00 76.25 88 LYS A CA 1
ATOM 687 C C . LYS A 1 88 ? -7.493 2.506 -5.286 1.00 76.25 88 LYS A C 1
ATOM 689 O O . LYS A 1 88 ? -8.292 3.177 -4.643 1.00 76.25 88 LYS A O 1
ATOM 694 N N . ASN A 1 89 ? -6.590 1.719 -4.706 1.00 70.75 89 ASN A N 1
ATOM 695 C CA . ASN A 1 89 ? -6.466 1.557 -3.259 1.00 70.75 89 ASN A CA 1
ATOM 696 C C . ASN A 1 89 ? -6.046 2.866 -2.576 1.00 70.75 89 ASN A C 1
ATOM 698 O O . ASN A 1 89 ? -6.604 3.212 -1.541 1.00 70.75 89 ASN A O 1
ATOM 702 N N . LEU A 1 90 ? -5.141 3.640 -3.184 1.00 69.62 90 LEU A N 1
ATOM 703 C CA . LEU A 1 90 ? -4.800 4.994 -2.732 1.00 69.62 90 LEU A CA 1
ATOM 704 C C . LEU A 1 90 ? -6.005 5.937 -2.749 1.00 69.62 90 LEU A C 1
ATOM 706 O O . LEU A 1 90 ? -6.247 6.638 -1.773 1.00 69.62 90 LEU A O 1
ATOM 710 N N . GLN A 1 91 ? -6.750 5.967 -3.856 1.00 71.38 91 GLN A N 1
ATOM 711 C CA . GLN A 1 91 ? -7.959 6.784 -3.979 1.00 71.38 91 GLN A CA 1
ATOM 712 C C . GLN A 1 91 ? -9.016 6.390 -2.947 1.00 71.38 91 GLN A C 1
ATOM 714 O O . GLN A 1 91 ? -9.643 7.263 -2.356 1.00 71.38 91 GLN A O 1
ATOM 719 N N . ASN A 1 92 ? -9.188 5.090 -2.705 1.00 68.50 92 ASN A N 1
ATOM 720 C CA . ASN A 1 92 ? -10.107 4.577 -1.696 1.00 68.50 92 ASN A CA 1
ATOM 721 C C . ASN A 1 92 ? -9.670 5.005 -0.289 1.00 68.50 92 ASN A C 1
ATOM 723 O O . ASN A 1 92 ? -10.474 5.523 0.478 1.00 68.50 92 ASN A O 1
ATOM 727 N N . LEU A 1 93 ? -8.376 4.885 0.016 1.00 66.75 93 LEU A N 1
ATOM 728 C CA . LEU A 1 93 ? -7.825 5.330 1.288 1.00 66.75 93 LEU A CA 1
ATOM 729 C C . LEU A 1 93 ? 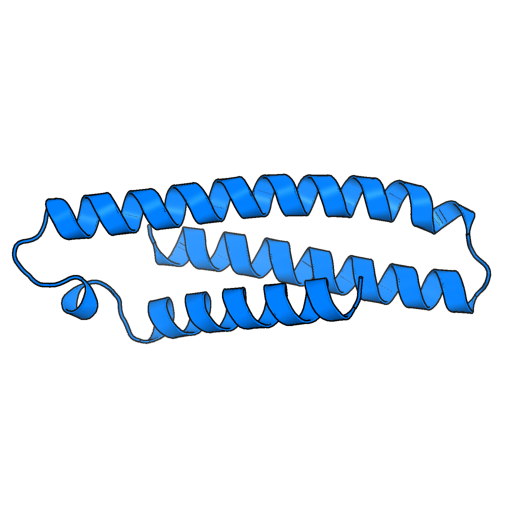-8.002 6.840 1.500 1.00 66.75 93 LEU A C 1
ATOM 731 O O . LEU A 1 93 ? -8.459 7.254 2.556 1.00 66.75 93 LEU A O 1
ATOM 735 N N . HIS A 1 94 ? -7.697 7.648 0.484 1.00 65.06 94 HIS A N 1
ATOM 736 C CA . HIS A 1 94 ? -7.882 9.100 0.512 1.00 65.06 94 HIS A CA 1
ATOM 737 C C . HIS A 1 94 ? -9.363 9.510 0.558 1.00 65.06 94 HIS A C 1
ATOM 739 O O . HIS A 1 94 ? -9.678 10.614 0.973 1.00 65.06 94 HIS A O 1
ATOM 745 N N . SER A 1 95 ? -10.284 8.660 0.101 1.00 63.38 95 SER A N 1
ATOM 746 C CA . SER A 1 95 ? -11.727 8.930 0.201 1.00 63.38 95 SER A CA 1
ATOM 747 C C . SER A 1 95 ? -12.312 8.516 1.553 1.00 63.38 95 SER A C 1
ATOM 749 O O . SER A 1 95 ? -13.395 8.968 1.910 1.00 63.38 95 SER A O 1
ATOM 751 N N . LYS A 1 96 ? -11.638 7.613 2.277 1.00 59.16 96 LYS A N 1
ATOM 752 C CA . LYS A 1 96 ? -12.045 7.118 3.600 1.00 59.16 96 LYS A CA 1
ATOM 753 C C . LYS A 1 96 ? -11.392 7.874 4.767 1.00 59.16 96 LYS A C 1
ATOM 755 O O . LYS A 1 96 ? -11.850 7.687 5.891 1.00 59.16 96 LYS A O 1
ATOM 760 N N . ASN A 1 97 ? -10.333 8.648 4.518 1.00 43.16 97 ASN A N 1
ATOM 761 C CA . ASN A 1 97 ? -9.663 9.531 5.484 1.00 43.16 97 ASN A CA 1
ATOM 762 C C . ASN A 1 97 ? -10.179 10.961 5.311 1.00 43.16 97 ASN A C 1
ATOM 764 O O . ASN A 1 97 ? -10.475 11.601 6.339 1.00 43.16 97 ASN A O 1
#